Protein AF-A0A7H9C0D3-F1 (afdb_monomer_lite)

Foldseek 3Di:
DDDDDLVRLVVVVVVVVVCVVPVPPCVVVVQVCCCPVVVPPGPVVVVVVSVCVSVVVDD

pLDDT: mean 88.25, std 10.09, range [44.38, 97.56]

Secondary structure (DSSP, 8-state):
-----HHHHHHHHHHHHHHHHH-TT-HHHHHHHHHHTT--S-HHHHHHHHHHHHTT---

Structure (mmCIF, N/CA/C/O backbone):
data_AF-A0A7H9C0D3-F1
#
_entry.id   AF-A0A7H9C0D3-F1
#
loop_
_atom_site.group_PDB
_atom_site.id
_atom_site.type_symbol
_atom_site.label_atom_id
_atom_site.label_alt_id
_atom_site.label_comp_id
_atom_site.label_asym_id
_atom_site.label_entity_id
_atom_site.label_seq_id
_atom_site.pdbx_PDB_ins_code
_atom_site.Cartn_x
_atom_site.Cartn_y
_atom_site.Cartn_z
_atom_site.occupancy
_atom_site.B_iso_or_equiv
_atom_site.auth_seq_id
_atom_site.auth_comp_id
_atom_site.auth_asym_id
_atom_site.auth_atom_id
_atom_site.pdbx_PDB_model_num
ATOM 1 N N . MET A 1 1 ? -18.901 -2.907 -2.175 1.00 63.34 1 MET A N 1
ATOM 2 C CA . MET A 1 1 ? -18.220 -2.131 -1.119 1.00 63.34 1 MET A CA 1
ATO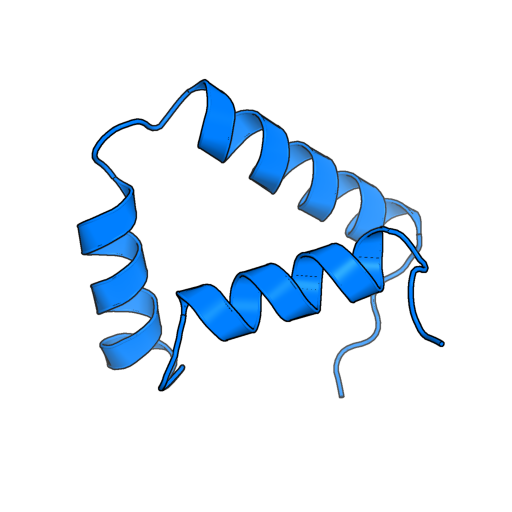M 3 C C . MET A 1 1 ? -17.564 -3.124 -0.180 1.00 63.34 1 MET A C 1
ATOM 5 O O . MET A 1 1 ? -18.273 -3.959 0.366 1.00 63.34 1 MET A O 1
ATOM 9 N N . ILE A 1 2 ? -16.237 -3.106 -0.080 1.00 78.12 2 ILE A N 1
ATOM 10 C CA . ILE A 1 2 ? -15.496 -3.951 0.864 1.00 78.12 2 ILE A CA 1
ATOM 11 C C . ILE A 1 2 ? -15.330 -3.138 2.150 1.00 78.12 2 ILE A C 1
ATOM 13 O O . ILE A 1 2 ? -14.953 -1.971 2.080 1.00 78.12 2 ILE A O 1
ATOM 17 N N . VAL A 1 3 ? -15.644 -3.733 3.300 1.00 85.00 3 VAL A N 1
ATOM 18 C CA . VAL A 1 3 ? -15.475 -3.114 4.623 1.00 85.00 3 VAL A CA 1
ATOM 19 C C . VAL A 1 3 ? -14.472 -3.957 5.399 1.00 85.00 3 VAL A C 1
ATOM 21 O O . VAL A 1 3 ? -14.659 -5.166 5.527 1.00 85.00 3 VAL A O 1
ATOM 24 N N . LEU A 1 4 ? -13.402 -3.324 5.874 1.00 87.88 4 LEU A N 1
ATOM 25 C CA . LEU A 1 4 ? -12.359 -3.975 6.663 1.00 87.88 4 LEU A CA 1
ATOM 26 C C . LEU A 1 4 ? -12.706 -3.906 8.152 1.00 87.88 4 LEU A C 1
ATOM 28 O O . LEU A 1 4 ? -13.278 -2.919 8.613 1.00 87.88 4 LEU A O 1
ATOM 32 N N . THR A 1 5 ? -12.332 -4.933 8.912 1.00 92.81 5 THR A N 1
ATOM 33 C CA . THR A 1 5 ? -12.284 -4.830 10.377 1.00 92.81 5 THR A CA 1
ATOM 34 C C . THR A 1 5 ? -11.097 -3.969 10.812 1.00 92.81 5 THR A C 1
ATOM 36 O O . THR A 1 5 ? -10.127 -3.830 10.065 1.00 92.81 5 THR A O 1
ATOM 39 N N . ASP A 1 6 ? -11.116 -3.460 12.045 1.00 89.88 6 ASP A N 1
ATOM 40 C CA . ASP A 1 6 ? -10.009 -2.661 12.593 1.00 89.88 6 ASP A CA 1
ATOM 41 C C . ASP A 1 6 ? -8.662 -3.389 12.494 1.00 89.88 6 ASP A C 1
ATOM 43 O O . ASP A 1 6 ? -7.657 -2.804 12.095 1.00 89.88 6 ASP A O 1
ATOM 47 N N . ALA A 1 7 ? -8.643 -4.694 12.785 1.00 93.25 7 ALA A N 1
ATOM 48 C CA . ALA A 1 7 ? -7.435 -5.508 12.685 1.00 93.25 7 ALA A CA 1
ATOM 49 C C . ALA A 1 7 ? -6.932 -5.632 11.235 1.00 93.25 7 ALA A C 1
ATOM 51 O O . ALA A 1 7 ? -5.728 -5.575 10.990 1.00 93.25 7 ALA A O 1
ATOM 52 N N . GLN A 1 8 ? -7.837 -5.771 10.261 1.00 94.31 8 GLN A N 1
ATOM 53 C CA . GLN A 1 8 ? -7.481 -5.832 8.839 1.00 94.31 8 GLN A CA 1
ATOM 54 C C . GLN A 1 8 ? -6.981 -4.478 8.324 1.00 94.31 8 GLN A C 1
ATOM 56 O O . GLN A 1 8 ? -6.003 -4.431 7.582 1.00 94.31 8 GLN A O 1
ATOM 61 N N . ALA A 1 9 ? -7.610 -3.381 8.750 1.00 91.75 9 ALA A N 1
ATOM 62 C CA . ALA A 1 9 ? -7.179 -2.026 8.428 1.00 91.75 9 ALA A CA 1
ATOM 63 C C . ALA A 1 9 ? -5.782 -1.730 9.002 1.0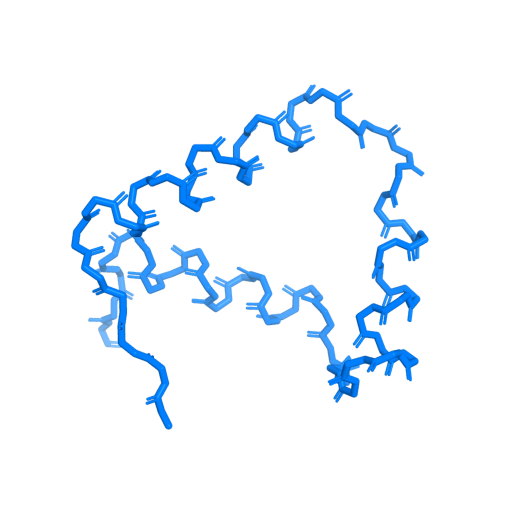0 91.75 9 ALA A C 1
ATOM 65 O O . ALA A 1 9 ? -4.918 -1.214 8.293 1.00 91.75 9 ALA A O 1
ATOM 66 N N . GLN A 1 10 ? -5.523 -2.123 10.254 1.00 91.62 10 GLN A N 1
ATOM 67 C CA . GLN A 1 10 ? -4.202 -2.002 10.878 1.00 91.62 10 GLN A CA 1
ATOM 68 C C . GLN A 1 10 ? -3.140 -2.835 10.153 1.00 91.62 10 GLN A C 1
ATOM 70 O O . GLN A 1 10 ? -2.044 -2.335 9.904 1.00 91.62 10 GLN A O 1
ATOM 75 N N . ALA A 1 11 ? -3.460 -4.076 9.774 1.00 95.00 11 ALA A N 1
ATOM 76 C CA . ALA A 1 11 ? -2.542 -4.931 9.025 1.00 95.00 11 ALA A CA 1
ATOM 77 C C . ALA A 1 11 ? -2.195 -4.335 7.650 1.00 95.00 11 ALA A C 1
ATOM 79 O O . ALA A 1 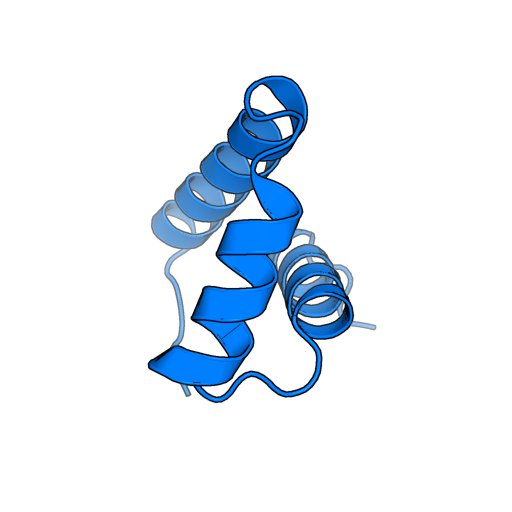11 ? -1.027 -4.310 7.268 1.00 95.00 11 ALA A O 1
ATOM 80 N N . LEU A 1 12 ? -3.191 -3.806 6.931 1.00 93.69 12 LEU A N 1
ATOM 81 C CA . LEU A 1 12 ? -2.982 -3.151 5.641 1.00 93.69 12 LEU A CA 1
ATOM 82 C C . LEU A 1 12 ? -2.132 -1.883 5.777 1.00 93.69 12 LEU A C 1
ATOM 84 O O . LEU A 1 12 ? -1.212 -1.676 4.990 1.00 93.69 12 LEU A O 1
ATOM 88 N N . LYS A 1 13 ? -2.388 -1.064 6.803 1.00 90.94 13 LYS A N 1
ATOM 89 C CA . LYS A 1 13 ? -1.569 0.117 7.097 1.00 90.94 13 LYS A CA 1
ATOM 90 C C . LYS A 1 13 ? -0.107 -0.261 7.353 1.00 90.94 13 LYS A C 1
ATOM 92 O O . LYS A 1 13 ? 0.783 0.314 6.735 1.00 90.94 13 LYS A O 1
ATOM 97 N N . ALA A 1 14 ? 0.134 -1.253 8.212 1.00 92.56 14 ALA A N 1
ATOM 98 C CA . ALA A 1 14 ? 1.484 -1.720 8.517 1.00 92.56 14 ALA A CA 1
ATOM 99 C C . ALA A 1 14 ? 2.205 -2.252 7.269 1.00 92.56 14 ALA A C 1
ATOM 101 O O . ALA A 1 14 ? 3.391 -1.980 7.083 1.00 92.56 14 ALA A O 1
ATOM 102 N N . PHE A 1 15 ? 1.493 -2.972 6.395 1.00 93.00 15 PHE A N 1
ATOM 103 C CA . PHE A 1 15 ? 2.041 -3.425 5.119 1.00 93.00 15 PHE A CA 1
ATOM 104 C C . PHE A 1 15 ? 2.487 -2.250 4.242 1.00 93.00 15 PHE A C 1
ATOM 106 O O . PHE A 1 15 ? 3.616 -2.268 3.766 1.00 93.00 15 PHE A O 1
ATOM 113 N N . LEU A 1 16 ? 1.646 -1.224 4.069 1.00 89.88 16 LEU A N 1
ATOM 114 C CA . LEU A 1 16 ? 1.971 -0.061 3.235 1.00 89.88 16 LEU A CA 1
ATOM 115 C C . LEU A 1 16 ? 3.178 0.719 3.774 1.00 89.88 16 LEU A C 1
ATOM 117 O O . LEU A 1 16 ? 4.076 1.043 3.006 1.00 89.88 16 LEU A O 1
ATOM 121 N N . GLU A 1 17 ? 3.232 0.972 5.086 1.00 88.81 17 GLU A N 1
ATOM 122 C CA . GLU A 1 17 ? 4.367 1.666 5.719 1.00 88.81 17 GLU A CA 1
ATOM 123 C C . GLU A 1 17 ? 5.671 0.861 5.591 1.00 88.81 17 GLU A C 1
ATOM 125 O O . GLU A 1 17 ? 6.733 1.411 5.308 1.00 88.81 17 GLU A O 1
ATOM 130 N N . THR A 1 18 ? 5.593 -0.462 5.753 1.00 91.06 18 THR A N 1
ATOM 131 C CA . THR A 1 18 ? 6.749 -1.359 5.594 1.00 91.06 18 THR A CA 1
ATOM 132 C C . THR A 1 18 ? 7.195 -1.426 4.134 1.00 91.06 18 THR A C 1
ATOM 134 O O . THR A 1 18 ? 8.392 -1.436 3.850 1.00 91.06 18 THR A O 1
ATOM 137 N N . PHE A 1 19 ? 6.243 -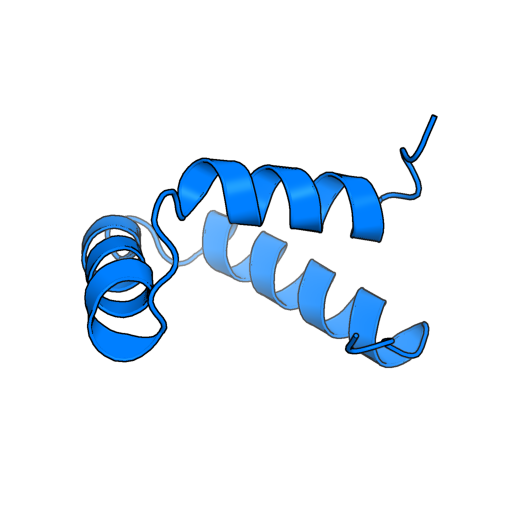1.474 3.204 1.00 88.06 19 PHE A N 1
ATOM 138 C CA . PHE A 1 19 ? 6.516 -1.498 1.775 1.00 88.06 19 PHE A CA 1
ATOM 139 C C . PHE A 1 19 ? 7.239 -0.220 1.335 1.00 88.06 19 PHE A C 1
ATOM 141 O O . PHE A 1 19 ? 8.302 -0.321 0.730 1.00 88.06 19 PHE A O 1
ATOM 148 N N . ASP A 1 20 ? 6.735 0.958 1.712 1.00 84.56 20 ASP A N 1
ATOM 149 C CA . ASP A 1 20 ? 7.378 2.247 1.416 1.00 84.56 20 ASP A CA 1
ATOM 150 C C . ASP A 1 20 ? 8.812 2.317 1.971 1.00 84.56 20 ASP A C 1
ATOM 152 O O . ASP A 1 20 ? 9.746 2.726 1.281 1.00 84.56 20 ASP A O 1
ATOM 156 N N . LEU A 1 21 ? 9.019 1.814 3.194 1.00 87.38 21 LEU A N 1
ATOM 157 C CA . LEU A 1 21 ? 10.329 1.816 3.842 1.00 87.38 21 LEU A CA 1
ATOM 158 C C . LEU A 1 21 ? 11.348 0.873 3.179 1.00 87.38 21 LEU A C 1
ATOM 160 O O . LEU A 1 21 ? 12.545 1.170 3.164 1.00 87.38 21 LEU A O 1
ATOM 164 N N . HIS A 1 22 ? 10.907 -0.286 2.682 1.00 90.25 22 HIS A N 1
ATOM 165 C CA . HIS A 1 22 ? 11.812 -1.377 2.301 1.00 90.25 22 HIS A CA 1
ATOM 166 C C . HIS A 1 22 ? 11.857 -1.697 0.803 1.00 90.25 22 HIS A C 1
ATOM 168 O O . HIS A 1 22 ? 12.847 -2.272 0.350 1.00 90.25 22 HIS A O 1
ATOM 174 N N . ALA A 1 23 ? 10.839 -1.340 0.022 1.00 84.00 23 ALA A N 1
ATOM 175 C CA . ALA A 1 23 ? 10.680 -1.772 -1.368 1.00 84.00 23 ALA A CA 1
ATOM 176 C C . ALA A 1 23 ? 10.894 -0.624 -2.371 1.00 84.00 23 ALA A C 1
ATOM 178 O O . ALA A 1 23 ? 10.066 -0.351 -3.243 1.00 84.00 23 ALA A O 1
ATOM 179 N N . SER A 1 24 ? 12.044 0.047 -2.273 1.00 81.50 24 SER A N 1
ATOM 180 C CA . SER A 1 24 ? 12.421 1.082 -3.242 1.00 81.50 24 SER A CA 1
ATOM 181 C C . SER A 1 24 ? 12.622 0.489 -4.646 1.00 81.50 24 SER A C 1
ATOM 183 O O . SER A 1 24 ? 13.245 -0.556 -4.818 1.00 81.50 24 SER A O 1
ATOM 185 N N . GLY A 1 25 ? 12.073 1.157 -5.665 1.00 82.88 25 GLY A N 1
ATOM 186 C CA . GLY A 1 25 ? 12.188 0.748 -7.073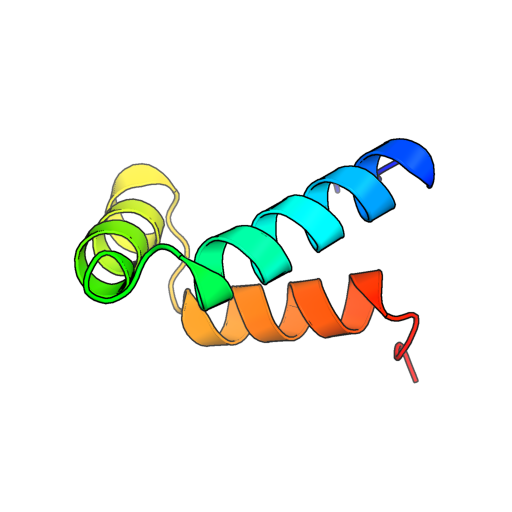 1.00 82.88 25 GLY A CA 1
ATOM 187 C C . GLY A 1 25 ? 11.140 -0.255 -7.570 1.00 82.88 25 GLY A C 1
ATOM 188 O O . GLY A 1 25 ? 11.049 -0.444 -8.775 1.00 82.88 25 GLY A O 1
ATOM 189 N N . VAL A 1 26 ? 10.316 -0.835 -6.688 1.00 87.19 26 VAL A N 1
ATOM 190 C CA . VAL A 1 26 ? 9.253 -1.797 -7.062 1.00 87.19 26 VAL A CA 1
ATOM 191 C C . VAL A 1 26 ? 7.946 -1.093 -7.464 1.00 87.19 26 VAL A C 1
ATOM 193 O O . VAL A 1 26 ? 7.092 -1.666 -8.135 1.00 87.19 26 VAL A O 1
ATOM 196 N N . TRP A 1 27 ? 7.787 0.180 -7.088 1.00 89.81 27 TRP A N 1
ATOM 197 C CA . TRP A 1 27 ? 6.562 0.948 -7.331 1.00 89.81 27 TRP A CA 1
ATOM 198 C C . TRP A 1 27 ? 6.094 0.989 -8.805 1.00 89.81 27 TRP A C 1
ATOM 200 O O . TRP A 1 27 ? 4.902 0.790 -9.019 1.00 89.81 27 TRP A O 1
ATOM 210 N N . PRO A 1 28 ? 6.962 1.163 -9.828 1.00 92.19 28 PRO A N 1
ATOM 211 C CA . PRO A 1 28 ? 6.517 1.182 -11.226 1.00 92.19 28 PRO A CA 1
ATOM 212 C C . PRO A 1 28 ? 5.828 -0.112 -11.683 1.00 92.19 28 PRO A C 1
ATOM 214 O O . PRO A 1 28 ? 4.787 -0.048 -12.329 1.00 92.19 28 PRO A O 1
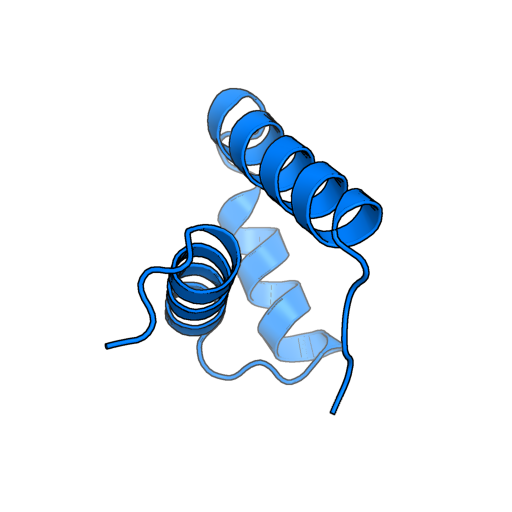ATOM 217 N N . GLU A 1 29 ? 6.371 -1.273 -11.310 1.00 92.69 29 GLU A N 1
ATOM 218 C CA . GLU A 1 29 ? 5.810 -2.586 -11.669 1.00 92.69 29 GLU A CA 1
ATOM 219 C C . GLU A 1 29 ? 4.466 -2.823 -10.962 1.00 92.69 29 GLU A C 1
ATOM 221 O O . GLU A 1 29 ? 3.537 -3.395 -11.530 1.00 92.69 29 GLU A O 1
ATOM 226 N N . ILE A 1 30 ? 4.332 -2.333 -9.726 1.00 91.94 30 ILE A N 1
ATOM 227 C CA . ILE A 1 30 ? 3.066 -2.381 -8.988 1.00 91.94 30 ILE A CA 1
ATOM 228 C C . ILE A 1 30 ? 2.029 -1.456 -9.616 1.00 91.94 30 ILE A C 1
ATOM 230 O O . ILE A 1 30 ? 0.881 -1.866 -9.760 1.00 91.94 30 ILE A O 1
ATOM 234 N N . GLU A 1 31 ? 2.397 -0.228 -9.995 1.00 94.06 31 GLU A N 1
ATOM 235 C CA . GLU A 1 31 ? 1.467 0.671 -10.682 1.00 94.06 31 GLU A CA 1
ATOM 236 C C . GLU A 1 31 ? 0.955 0.060 -11.988 1.00 94.06 31 GLU A C 1
ATOM 238 O O . GLU A 1 31 ? -0.233 0.184 -12.288 1.00 94.06 31 GLU A O 1
ATOM 243 N N . GLU A 1 32 ? 1.834 -0.586 -12.755 1.00 95.69 32 GLU A N 1
ATOM 244 C CA . GLU A 1 32 ? 1.473 -1.286 -13.987 1.00 95.69 32 GLU A CA 1
ATOM 245 C C . GLU A 1 32 ? 0.485 -2.421 -13.697 1.00 95.69 32 GLU A C 1
ATOM 247 O O . GLU A 1 32 ? -0.623 -2.399 -14.228 1.00 95.69 32 GLU A O 1
ATOM 252 N N . GLY A 1 33 ? 0.795 -3.321 -12.757 1.00 96.50 33 GLY A N 1
ATOM 253 C CA . GLY A 1 33 ? -0.124 -4.394 -12.361 1.00 96.50 33 GLY A CA 1
ATOM 254 C C . GLY A 1 33 ? -1.463 -3.876 -11.818 1.00 96.50 33 GLY A C 1
ATOM 255 O O . GLY A 1 33 ? -2.526 -4.395 -12.151 1.00 96.50 33 GLY A O 1
ATOM 256 N N . MET A 1 34 ? -1.464 -2.792 -11.037 1.00 96.25 34 MET A N 1
ATOM 257 C CA . MET A 1 34 ? -2.701 -2.160 -10.558 1.00 96.25 34 MET A CA 1
ATOM 258 C C . MET A 1 34 ? -3.581 -1.659 -11.712 1.00 96.25 34 MET A C 1
ATOM 260 O O . MET A 1 34 ? -4.807 -1.774 -11.631 1.00 96.25 34 MET A O 1
ATOM 264 N N . ARG A 1 35 ? -2.981 -1.127 -12.783 1.00 97.56 35 ARG A N 1
ATOM 265 C CA . ARG A 1 35 ? -3.712 -0.678 -13.978 1.00 97.56 35 ARG A CA 1
ATOM 266 C C . ARG A 1 35 ? -4.180 -1.857 -14.823 1.00 97.56 35 ARG A C 1
ATOM 268 O O . ARG A 1 35 ? -5.359 -1.916 -15.161 1.00 97.56 35 ARG A O 1
ATOM 275 N N . GLU A 1 36 ? -3.277 -2.771 -15.162 1.00 97.38 36 GLU A N 1
ATOM 276 C CA . GLU A 1 36 ? -3.521 -3.824 -16.152 1.00 97.38 36 GLU A CA 1
ATOM 277 C C . GLU A 1 36 ? -4.329 -4.997 -15.590 1.00 97.38 36 GLU A C 1
ATOM 279 O O . GLU A 1 36 ? -5.294 -5.433 -16.220 1.00 97.38 36 GLU A O 1
ATOM 284 N N . ASP A 1 37 ? -4.000 -5.462 -14.383 1.00 97.56 37 ASP A N 1
ATOM 285 C CA . ASP A 1 37 ? -4.612 -6.660 -13.798 1.00 97.56 37 ASP A CA 1
ATOM 286 C C . ASP A 1 37 ? -5.870 -6.340 -12.980 1.00 97.56 37 ASP A C 1
ATOM 288 O O . ASP A 1 37 ? -6.786 -7.161 -12.876 1.00 97.56 37 ASP A O 1
ATOM 292 N N . PHE A 1 38 ? -5.926 -5.143 -12.386 1.00 94.25 38 PHE A N 1
ATOM 293 C CA . PHE A 1 38 ? -6.991 -4.745 -11.455 1.00 94.25 38 PHE A CA 1
ATOM 294 C C . PHE A 1 38 ? -7.831 -3.552 -11.930 1.00 94.25 38 PHE A C 1
ATOM 296 O O . PHE A 1 38 ? -8.823 -3.218 -11.279 1.00 94.25 38 PHE A O 1
ATOM 303 N N . GLY A 1 39 ? -7.482 -2.925 -13.059 1.00 96.12 39 GLY A N 1
ATOM 304 C CA . GLY A 1 39 ? -8.268 -1.843 -13.661 1.00 96.12 39 GLY A CA 1
ATOM 305 C C . GLY A 1 39 ? -8.276 -0.536 -12.862 1.00 96.12 39 GLY A C 1
ATOM 306 O O . GLY A 1 39 ? -9.217 0.248 -12.981 1.00 96.12 39 GLY A O 1
ATOM 307 N N . ILE A 1 40 ? -7.269 -0.291 -12.021 1.00 96.44 40 ILE A N 1
ATOM 308 C CA . ILE A 1 40 ? -7.154 0.944 -11.240 1.00 96.44 40 ILE A CA 1
ATOM 309 C C . ILE A 1 40 ? -6.534 2.028 -12.127 1.00 96.44 40 ILE A C 1
ATOM 311 O O . ILE A 1 40 ? -5.325 2.050 -12.330 1.00 96.44 40 ILE A O 1
ATOM 315 N N . GLU A 1 41 ? -7.358 2.948 -12.639 1.00 94.69 41 GLU A N 1
ATOM 316 C CA . GLU A 1 41 ? -6.925 3.991 -13.587 1.00 94.69 41 GLU A CA 1
ATOM 317 C C . GLU A 1 41 ? -5.818 4.908 -13.038 1.00 94.69 41 GLU A C 1
ATOM 319 O O . GLU A 1 41 ? -4.910 5.294 -13.775 1.00 94.69 41 GLU A O 1
ATOM 324 N N . ASN A 1 42 ? -5.876 5.253 -11.747 1.00 95.19 42 ASN A N 1
ATOM 325 C CA . ASN A 1 42 ? -4.875 6.085 -11.079 1.00 95.19 42 ASN A CA 1
ATOM 326 C C . ASN A 1 42 ? -4.413 5.437 -9.760 1.00 95.19 42 ASN A C 1
ATOM 328 O O . ASN A 1 42 ? -4.972 5.739 -8.700 1.00 95.19 42 ASN A O 1
ATOM 332 N N . PRO A 1 43 ? -3.403 4.548 -9.813 1.00 94.19 43 PRO A N 1
ATOM 333 C CA . PRO A 1 43 ? -2.885 3.844 -8.641 1.00 94.19 43 PRO A CA 1
ATOM 334 C C . PRO A 1 43 ? -2.429 4.769 -7.510 1.00 94.19 43 PRO A C 1
ATOM 336 O O . PRO A 1 43 ? -2.780 4.534 -6.357 1.00 94.19 43 PRO A O 1
ATOM 339 N N . ALA A 1 44 ? -1.713 5.850 -7.835 1.00 91.00 44 ALA A N 1
ATOM 340 C CA . ALA A 1 44 ? -1.224 6.809 -6.847 1.00 91.00 44 ALA A CA 1
ATOM 341 C C . ALA A 1 44 ? -2.381 7.476 -6.086 1.00 91.00 44 ALA A C 1
ATOM 343 O O . ALA A 1 44 ? -2.414 7.441 -4.858 1.00 91.00 44 ALA A O 1
ATOM 344 N N . SER A 1 45 ? -3.384 7.993 -6.807 1.00 93.56 45 SER A N 1
ATOM 345 C CA . SER A 1 45 ? -4.576 8.581 -6.177 1.00 93.56 45 SER A CA 1
ATOM 346 C C . SER A 1 45 ? -5.352 7.555 -5.350 1.00 93.56 45 SER A C 1
ATOM 348 O O . SER A 1 45 ? -5.831 7.879 -4.267 1.00 93.56 45 SER A O 1
ATOM 350 N N . ALA A 1 46 ? -5.461 6.312 -5.829 1.00 93.25 46 ALA A N 1
ATOM 351 C CA . ALA A 1 46 ? -6.153 5.249 -5.106 1.00 93.25 46 ALA A CA 1
ATOM 352 C C . ALA A 1 46 ? -5.448 4.892 -3.785 1.00 93.25 46 ALA A C 1
ATOM 354 O O . ALA A 1 46 ? -6.115 4.648 -2.777 1.00 93.25 46 ALA A O 1
ATOM 355 N N . VAL A 1 47 ? -4.110 4.888 -3.766 1.00 91.12 47 VAL A N 1
ATOM 356 C CA . VAL A 1 47 ? -3.330 4.668 -2.540 1.00 91.12 47 VAL A CA 1
ATOM 357 C C . VAL A 1 47 ? -3.427 5.858 -1.590 1.00 91.12 47 VAL A C 1
ATOM 359 O O . VAL A 1 47 ? -3.604 5.645 -0.391 1.00 91.12 47 VAL A O 1
ATOM 362 N N . GLU A 1 48 ? -3.386 7.096 -2.086 1.00 90.12 48 GLU A N 1
ATOM 363 C CA . GLU A 1 48 ? -3.614 8.281 -1.249 1.00 90.12 48 GLU A CA 1
ATOM 364 C C . GLU A 1 48 ? -4.992 8.245 -0.574 1.00 90.12 48 GLU A C 1
ATOM 366 O O . GLU A 1 48 ? -5.111 8.476 0.632 1.00 90.12 48 GLU A O 1
ATOM 371 N N . ASP A 1 49 ? -6.040 7.912 -1.328 1.00 91.06 49 ASP A N 1
ATOM 372 C CA . ASP A 1 49 ? -7.394 7.793 -0.790 1.00 91.06 49 ASP A CA 1
ATOM 373 C C . ASP A 1 49 ? -7.491 6.670 0.247 1.00 91.06 49 ASP A C 1
ATOM 375 O O . ASP A 1 49 ? -8.067 6.861 1.322 1.00 91.06 49 ASP A O 1
ATOM 379 N N . LEU A 1 50 ? -6.860 5.522 -0.018 1.00 90.19 50 LEU A N 1
ATOM 380 C CA . LEU A 1 50 ? -6.756 4.430 0.946 1.00 90.19 50 LEU A CA 1
ATOM 381 C C . LEU A 1 50 ? -6.075 4.889 2.245 1.00 90.19 50 LEU A C 1
ATOM 383 O O . LEU A 1 50 ? -6.579 4.612 3.334 1.00 90.19 50 LEU A O 1
ATOM 387 N N . GLN A 1 51 ? -4.965 5.622 2.158 1.00 87.94 51 GLN A N 1
ATOM 388 C CA . GLN A 1 51 ? -4.251 6.138 3.329 1.00 87.94 51 GLN A CA 1
ATOM 389 C C . GLN A 1 51 ? -5.102 7.122 4.147 1.00 87.94 51 GLN A C 1
ATOM 391 O O . GLN A 1 51 ? -5.077 7.064 5.382 1.00 87.94 51 GLN A O 1
ATOM 396 N N . ARG A 1 52 ? -5.898 7.982 3.493 1.00 87.38 52 ARG A N 1
ATOM 397 C CA . ARG A 1 52 ? -6.845 8.892 4.171 1.00 87.38 52 ARG A CA 1
ATOM 398 C C . ARG A 1 52 ? -7.912 8.120 4.942 1.00 87.38 52 ARG A C 1
ATOM 400 O O . ARG A 1 52 ? -8.171 8.436 6.105 1.00 87.38 52 ARG A O 1
ATOM 407 N N . VAL A 1 53 ? -8.485 7.084 4.322 1.00 87.31 53 VAL A N 1
ATOM 408 C CA . VAL A 1 53 ? -9.481 6.199 4.952 1.00 87.31 53 VAL A CA 1
ATOM 409 C C . VAL A 1 53 ? -8.884 5.503 6.175 1.00 87.31 53 VAL A C 1
ATOM 411 O O . VAL A 1 53 ? -9.468 5.552 7.255 1.00 87.31 53 VAL A O 1
ATOM 414 N N . LEU A 1 54 ? -7.694 4.911 6.037 1.00 85.62 54 LEU A N 1
ATOM 415 C CA . LEU A 1 54 ? -7.026 4.185 7.124 1.00 85.62 54 LEU A CA 1
ATOM 416 C C . LEU A 1 54 ? -6.566 5.096 8.274 1.00 85.62 54 LEU A C 1
ATOM 418 O O . LEU A 1 54 ? -6.432 4.637 9.407 1.00 85.62 54 LEU A O 1
ATOM 422 N N . SER A 1 55 ? -6.332 6.380 8.003 1.00 81.88 55 SER A N 1
ATOM 423 C CA . SER A 1 55 ? -5.939 7.372 9.013 1.00 81.88 55 SER A CA 1
ATOM 424 C C . SER A 1 55 ? -7.132 8.045 9.702 1.00 81.88 55 SER A C 1
ATOM 426 O O . SER A 1 55 ? -6.931 8.874 10.587 1.00 81.88 55 SER A O 1
ATOM 428 N N . GLY A 1 56 ? -8.367 7.715 9.306 1.00 74.94 56 GLY A N 1
ATOM 429 C CA . GLY A 1 56 ? -9.578 8.336 9.844 1.00 74.94 56 GLY A CA 1
ATOM 430 C C . GLY A 1 56 ? -9.756 9.805 9.444 1.00 74.94 56 GLY A C 1
ATOM 431 O O . GLY A 1 56 ? -10.555 10.507 10.056 1.00 74.94 56 GLY A O 1
ATOM 432 N N . GLN A 1 57 ? -9.040 10.286 8.421 1.00 61.97 57 GLN A N 1
ATOM 433 C CA . GLN A 1 57 ? -9.103 11.671 7.930 1.00 61.97 57 GLN A CA 1
ATOM 434 C C . GLN A 1 57 ? -10.241 11.884 6.915 1.00 61.97 57 GLN A C 1
ATOM 436 O O . GLN A 1 57 ? -10.090 12.621 5.943 1.00 61.97 57 GLN A O 1
ATOM 441 N N . GLN A 1 58 ? -11.387 11.233 7.117 1.00 54.00 58 GLN A N 1
ATOM 442 C CA . GLN A 1 58 ? -12.585 11.508 6.326 1.00 54.00 58 GLN A CA 1
ATOM 443 C C . GLN A 1 58 ? -13.291 12.727 6.930 1.00 54.00 58 GLN A C 1
ATOM 445 O O . GLN A 1 58 ? -13.958 12.614 7.956 1.00 54.00 58 GLN A O 1
ATOM 450 N N . SER A 1 59 ? -13.084 13.905 6.341 1.00 44.38 59 SER A N 1
ATOM 451 C CA . SER A 1 59 ? -13.872 15.120 6.606 1.00 44.38 59 SER A CA 1
ATOM 452 C C . SER A 1 59 ? -14.642 15.509 5.357 1.00 44.38 59 SER A C 1
ATOM 454 O O . SER A 1 59 ? -14.016 15.484 4.275 1.00 44.38 59 SER A O 1
#

Sequence (59 aa):
MIVLTDAQAQALKAFLETFDLHASGVWPEIEEGMREDFGIENPASAVEDLQRVLSGQQS

Organism: Paracoccus pantotrophus (NCBI:txid82367)

Radius of gyration: 12.31 Å; chains: 1; bounding box: 31×22×29 Å